Protein AF-A0A0C2H3U8-F1 (afdb_monomer_lite)

Secondary structure (DSSP, 8-state):
------SSSS-S--S-------HHHHHHHHHHHHHHHHHHHHHHHHHHHHHHH-GGG-SHHHHHHHHHHHHHHHHHHHHHHHHHHHHH-

pLDDT: mean 74.05, std 15.86, range [40.09, 91.19]

Structure (mmCIF, N/CA/C/O backbone):
data_AF-A0A0C2H3U8-F1
#
_entry.id   AF-A0A0C2H3U8-F1
#
loop_
_atom_site.group_PDB
_atom_site.id
_atom_site.type_symbol
_atom_site.label_atom_id
_atom_site.label_alt_id
_atom_site.label_comp_id
_atom_site.label_asym_id
_atom_site.label_entity_id
_atom_site.label_seq_id
_atom_site.pdbx_PDB_ins_code
_atom_site.Cartn_x
_atom_site.Cartn_y
_atom_site.Cartn_z
_atom_site.occupancy
_atom_site.B_iso_or_equiv
_atom_site.auth_seq_id
_atom_site.auth_comp_id
_atom_site.auth_asym_id
_atom_site.auth_atom_id
_atom_site.pdbx_PDB_model_num
ATOM 1 N N . MET A 1 1 ? 35.840 17.744 -65.982 1.00 40.09 1 MET A N 1
ATOM 2 C CA . MET A 1 1 ? 36.060 18.608 -64.806 1.00 40.09 1 MET A CA 1
ATOM 3 C C . MET A 1 1 ? 35.009 18.216 -63.780 1.00 40.09 1 MET A C 1
ATOM 5 O O . MET A 1 1 ? 33.840 18.506 -63.984 1.00 40.09 1 MET A O 1
ATOM 9 N N . LEU A 1 2 ? 35.408 17.398 -62.804 1.00 44.59 2 LEU A N 1
ATOM 10 C CA . LEU A 1 2 ? 34.552 16.864 -61.741 1.00 44.59 2 LEU A CA 1
ATOM 11 C C . LEU A 1 2 ? 34.123 18.012 -60.818 1.00 44.59 2 LEU A C 1
ATOM 13 O O . LEU A 1 2 ? 34.984 18.623 -60.191 1.00 44.59 2 LEU A O 1
ATOM 17 N N . LEU A 1 3 ? 32.824 18.310 -60.740 1.00 48.19 3 LEU A N 1
ATOM 18 C CA . LEU A 1 3 ? 32.272 19.194 -59.713 1.00 48.19 3 LEU A CA 1
ATOM 19 C C . LEU A 1 3 ? 31.635 18.321 -58.627 1.00 48.19 3 LEU A C 1
ATOM 21 O O . LEU A 1 3 ? 30.650 17.623 -58.845 1.00 48.19 3 LEU A O 1
ATOM 25 N N . ASN A 1 4 ? 32.315 18.328 -57.488 1.00 45.50 4 ASN A N 1
ATOM 26 C CA . ASN A 1 4 ? 32.090 17.571 -56.270 1.00 45.50 4 ASN A CA 1
ATOM 27 C C . ASN A 1 4 ? 30.791 18.010 -55.565 1.00 45.50 4 ASN A C 1
ATOM 29 O O . ASN A 1 4 ? 30.799 18.968 -54.795 1.00 45.50 4 ASN A O 1
ATOM 33 N N . VAL A 1 5 ? 29.680 17.319 -55.835 1.00 51.28 5 VAL A N 1
ATOM 34 C CA . VAL A 1 5 ? 28.397 17.463 -55.120 1.00 51.28 5 VAL A CA 1
ATOM 35 C C . VAL A 1 5 ? 28.357 16.435 -53.984 1.00 51.28 5 VAL A C 1
ATOM 37 O O . VAL A 1 5 ? 27.724 15.395 -54.104 1.00 51.28 5 VAL A O 1
ATOM 40 N N . THR A 1 6 ? 29.096 16.684 -52.901 1.00 49.16 6 THR A N 1
ATOM 41 C CA . THR A 1 6 ? 29.064 15.843 -51.683 1.00 49.16 6 THR A CA 1
ATOM 42 C C . THR A 1 6 ? 29.284 16.656 -50.405 1.00 49.16 6 THR A C 1
ATOM 44 O O . THR A 1 6 ? 30.059 16.230 -49.555 1.00 49.16 6 THR A O 1
ATOM 47 N N . ASN A 1 7 ? 28.711 17.858 -50.256 1.00 50.66 7 ASN A N 1
ATOM 48 C CA . ASN A 1 7 ? 28.972 18.594 -49.010 1.00 50.66 7 ASN A CA 1
ATOM 49 C C . ASN A 1 7 ? 27.906 19.580 -48.533 1.00 50.66 7 ASN A C 1
ATOM 51 O O . ASN A 1 7 ? 28.273 20.644 -48.047 1.00 50.66 7 ASN A O 1
ATOM 55 N N . ILE A 1 8 ? 26.612 19.277 -48.678 1.00 47.28 8 ILE A N 1
ATOM 56 C CA . ILE A 1 8 ? 25.569 20.019 -47.949 1.00 47.28 8 ILE A CA 1
ATOM 57 C C . ILE A 1 8 ? 24.374 19.085 -47.682 1.00 47.28 8 ILE A C 1
ATOM 59 O O . ILE 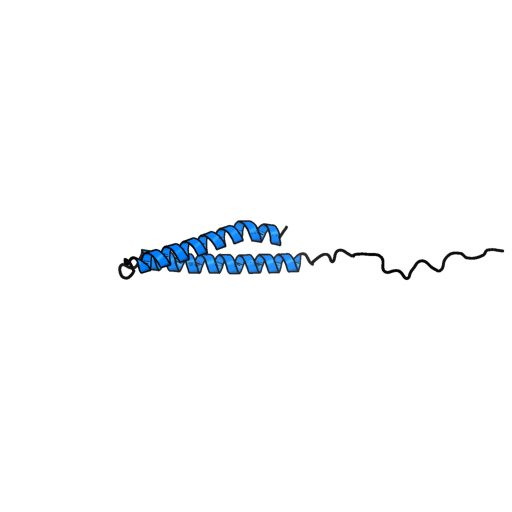A 1 8 ? 23.295 19.281 -48.234 1.00 47.28 8 ILE A O 1
ATOM 63 N N . THR A 1 9 ? 24.568 18.029 -46.886 1.00 50.31 9 THR A N 1
ATOM 64 C CA . THR A 1 9 ? 23.434 17.215 -46.399 1.00 50.31 9 THR A CA 1
ATOM 65 C C . THR A 1 9 ? 23.554 16.753 -44.946 1.00 50.31 9 THR A C 1
ATOM 67 O O . THR A 1 9 ? 22.810 15.865 -44.559 1.00 50.31 9 THR A O 1
ATOM 70 N N . ASP A 1 10 ? 24.417 17.358 -44.122 1.00 47.31 10 ASP A N 1
ATOM 71 C CA . ASP A 1 10 ? 24.742 16.781 -42.805 1.00 47.31 10 ASP A CA 1
ATOM 72 C C . ASP A 1 10 ? 24.521 17.706 -41.595 1.00 47.31 10 ASP A C 1
ATOM 74 O O . ASP A 1 10 ? 25.117 17.468 -40.556 1.00 47.31 10 ASP A O 1
ATOM 78 N N . ASP A 1 11 ? 23.648 18.721 -41.667 1.00 50.00 11 ASP A N 1
ATOM 79 C CA . ASP A 1 11 ? 23.357 19.578 -40.494 1.00 50.00 11 ASP A CA 1
ATOM 80 C C . ASP A 1 11 ? 21.858 19.841 -40.247 1.00 50.00 11 ASP A C 1
ATOM 82 O O . ASP A 1 11 ? 21.477 20.848 -39.647 1.00 50.00 11 ASP A O 1
ATOM 86 N N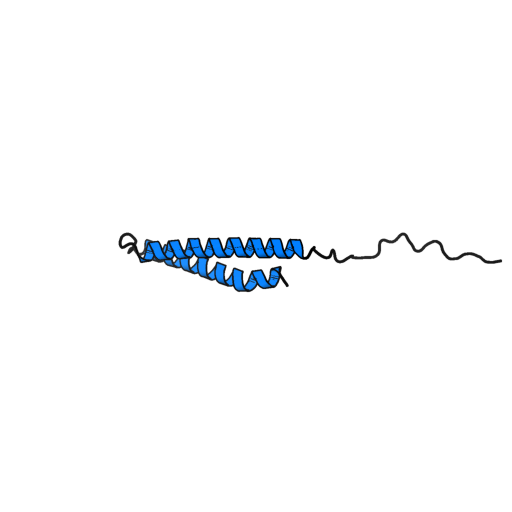 . ILE A 1 12 ? 20.975 18.934 -40.676 1.00 48.62 12 ILE A N 1
ATOM 87 C CA . ILE A 1 12 ? 19.619 18.873 -40.112 1.00 48.62 12 ILE A CA 1
ATOM 88 C C . ILE A 1 12 ? 19.630 17.737 -39.087 1.00 48.62 12 ILE A C 1
ATOM 90 O O . ILE A 1 12 ? 19.791 16.586 -39.494 1.00 48.62 12 ILE A O 1
ATOM 94 N N . PRO A 1 13 ? 19.462 18.010 -37.778 1.00 41.12 13 PRO A N 1
ATOM 95 C CA . PRO A 1 13 ? 19.194 16.962 -36.810 1.00 41.12 13 PRO A CA 1
ATOM 96 C C . PRO A 1 13 ? 17.800 16.416 -37.124 1.00 41.12 13 PRO A C 1
ATOM 98 O O . PRO A 1 13 ? 16.781 16.977 -36.723 1.00 41.12 13 PRO A O 1
ATOM 101 N N . VAL A 1 14 ? 17.771 15.366 -37.938 1.00 45.16 14 VAL A N 1
ATOM 102 C CA . VAL A 1 14 ? 16.595 14.544 -38.191 1.00 45.16 14 VAL A CA 1
ATOM 103 C C . VAL A 1 14 ? 16.295 13.792 -36.897 1.00 45.16 14 VAL A C 1
ATOM 105 O O . VAL A 1 14 ? 17.070 12.941 -36.474 1.00 45.16 14 VAL A O 1
ATOM 108 N N . GLU A 1 15 ? 15.196 14.217 -36.275 1.00 45.66 15 GLU A N 1
ATOM 109 C CA . GLU A 1 15 ? 14.084 13.353 -35.869 1.00 45.66 15 GLU A CA 1
ATOM 110 C C . GLU A 1 15 ? 14.417 12.253 -34.843 1.00 45.66 15 GLU A C 1
ATOM 112 O O . GLU A 1 15 ? 15.002 11.218 -35.147 1.00 45.66 15 GLU A O 1
ATOM 117 N N . ASP A 1 16 ? 13.974 12.512 -33.609 1.00 46.34 16 ASP A N 1
ATOM 118 C CA . ASP A 1 16 ? 13.349 11.522 -32.732 1.00 46.34 16 ASP A CA 1
ATOM 119 C C . ASP A 1 16 ? 14.123 10.214 -32.541 1.00 46.34 16 ASP A C 1
ATOM 121 O O . ASP A 1 16 ? 13.694 9.128 -32.931 1.00 46.34 16 ASP A O 1
ATOM 125 N N . ALA A 1 17 ? 15.246 10.299 -31.829 1.00 46.00 17 ALA A N 1
ATOM 126 C CA . ALA A 1 17 ? 15.709 9.137 -31.088 1.00 46.00 17 ALA A CA 1
ATOM 127 C C . ALA A 1 17 ? 14.606 8.763 -30.078 1.00 46.00 17 ALA A C 1
ATOM 129 O O . ALA A 1 17 ? 14.295 9.596 -29.218 1.00 46.00 17 ALA A O 1
ATOM 130 N N . PRO A 1 18 ? 14.018 7.550 -30.114 1.00 45.81 18 PRO A N 1
ATOM 131 C CA . PRO A 1 18 ? 13.349 7.049 -28.930 1.00 45.81 18 PRO A CA 1
ATOM 132 C C . PRO A 1 18 ? 14.445 6.990 -27.869 1.00 45.81 18 PRO A C 1
ATOM 134 O O . PRO A 1 18 ? 15.413 6.242 -27.997 1.00 45.81 18 PRO A O 1
ATOM 137 N N . ALA A 1 19 ? 14.371 7.870 -26.873 1.00 53.50 19 ALA A N 1
ATOM 138 C CA . ALA A 1 19 ? 15.173 7.705 -25.682 1.00 53.50 19 ALA A CA 1
ATOM 139 C C . ALA A 1 19 ? 14.732 6.361 -25.108 1.00 53.50 19 ALA A C 1
ATOM 141 O O . ALA A 1 19 ? 13.653 6.269 -24.534 1.00 53.50 19 ALA A O 1
ATOM 142 N N . GLU A 1 20 ? 15.505 5.309 -25.380 1.00 57.56 20 GLU A N 1
ATOM 143 C CA . GLU A 1 20 ? 15.358 3.999 -24.765 1.00 57.56 20 GLU A CA 1
ATOM 144 C C . GLU A 1 20 ? 15.432 4.263 -23.260 1.00 57.56 20 GLU A C 1
ATOM 146 O O . GLU A 1 20 ? 16.521 4.437 -22.701 1.00 57.56 20 GLU A O 1
ATOM 151 N N . GLU A 1 21 ? 14.279 4.440 -22.613 1.00 60.59 21 GLU A N 1
ATOM 152 C CA . GLU A 1 21 ? 14.227 4.651 -21.177 1.00 60.59 21 GLU A CA 1
ATOM 153 C C . GLU A 1 21 ? 14.943 3.446 -20.579 1.00 60.59 21 GLU A C 1
ATOM 155 O O . GLU A 1 21 ? 14.597 2.305 -20.916 1.00 60.59 21 GLU A O 1
ATOM 160 N N . PRO A 1 22 ? 16.031 3.648 -19.813 1.00 72.19 22 PRO A N 1
ATOM 161 C CA . PRO A 1 22 ? 16.868 2.528 -19.443 1.00 72.19 22 PRO A CA 1
ATOM 162 C C . PRO A 1 22 ? 15.976 1.569 -18.670 1.00 72.19 22 PRO A C 1
ATOM 164 O O . PRO A 1 22 ? 15.380 1.964 -17.677 1.00 72.19 22 PRO A O 1
ATOM 167 N N . ILE A 1 23 ? 15.878 0.316 -19.115 1.00 74.88 23 ILE A N 1
ATOM 168 C CA . ILE A 1 23 ? 15.010 -0.723 -18.526 1.00 74.88 23 ILE A CA 1
ATOM 169 C C . ILE A 1 23 ? 15.151 -0.764 -16.990 1.00 74.88 23 ILE A C 1
ATOM 171 O O . ILE A 1 23 ? 14.203 -1.034 -16.259 1.00 74.88 23 ILE A O 1
ATOM 175 N N . THR A 1 24 ? 16.339 -0.418 -16.487 1.00 78.56 24 THR A N 1
ATOM 176 C CA . THR A 1 24 ? 16.648 -0.212 -15.070 1.00 78.56 24 THR A CA 1
ATOM 177 C C . THR A 1 24 ? 15.768 0.837 -14.370 1.00 78.56 24 THR A C 1
ATOM 179 O O . THR A 1 24 ? 15.356 0.597 -13.241 1.00 78.56 24 THR A O 1
ATOM 182 N N . MET A 1 25 ? 15.476 1.985 -14.990 1.00 81.94 25 MET A N 1
ATOM 183 C CA . MET A 1 25 ? 14.571 3.014 -14.454 1.00 81.94 25 MET A CA 1
ATOM 184 C C . MET A 1 25 ? 13.141 2.491 -14.327 1.00 81.94 25 MET A C 1
ATOM 186 O O . MET A 1 25 ? 12.576 2.595 -13.241 1.00 81.94 25 MET A O 1
ATOM 190 N N . ASN A 1 26 ? 12.612 1.834 -15.361 1.00 80.38 26 ASN A N 1
ATOM 191 C CA . ASN A 1 26 ? 11.260 1.256 -15.344 1.00 80.38 26 ASN A CA 1
ATOM 192 C C . ASN A 1 26 ? 11.137 0.147 -14.291 1.00 80.38 26 ASN A C 1
ATOM 194 O O . ASN A 1 26 ? 10.145 0.057 -13.567 1.00 80.38 26 ASN A O 1
ATOM 198 N N . LEU A 1 27 ? 12.195 -0.653 -14.121 1.00 82.75 27 LEU A N 1
ATOM 199 C CA . LEU A 1 27 ? 12.274 -1.663 -13.068 1.00 82.75 27 LEU A CA 1
ATOM 200 C C . LEU A 1 27 ? 12.278 -1.040 -11.662 1.00 82.75 27 LEU A C 1
ATOM 202 O O . LEU A 1 27 ? 11.622 -1.555 -10.754 1.00 82.75 27 LEU A O 1
ATOM 206 N N . VAL A 1 28 ? 13.018 0.057 -11.466 1.00 86.88 28 VAL A N 1
ATOM 207 C CA . VAL A 1 28 ? 13.064 0.782 -10.186 1.00 86.88 28 VAL A CA 1
ATOM 208 C C . VAL A 1 28 ? 11.718 1.438 -9.892 1.00 86.88 28 VAL A C 1
ATOM 210 O O . VAL A 1 28 ? 11.229 1.318 -8.770 1.00 86.88 28 VAL A O 1
ATOM 213 N N . GLU A 1 29 ? 11.092 2.075 -10.879 1.00 84.88 29 GLU A N 1
ATOM 214 C CA . GLU A 1 29 ? 9.772 2.690 -10.738 1.00 84.88 29 GLU A CA 1
ATOM 215 C C . GLU A 1 29 ? 8.701 1.643 -10.410 1.00 84.88 29 GLU A C 1
ATOM 217 O O . GLU A 1 29 ? 8.019 1.755 -9.388 1.00 84.88 29 GLU A O 1
ATOM 222 N N . GLY A 1 30 ? 8.617 0.568 -11.198 1.00 84.88 30 GLY A N 1
ATOM 223 C CA . GLY A 1 30 ? 7.693 -0.539 -10.948 1.00 84.88 30 GLY A CA 1
ATOM 224 C C . GLY A 1 30 ? 7.938 -1.203 -9.590 1.00 84.88 30 GLY A C 1
ATOM 225 O O . GLY A 1 30 ? 6.990 -1.524 -8.869 1.00 84.88 30 GLY A O 1
ATOM 226 N N . GLY A 1 31 ? 9.204 -1.339 -9.187 1.00 85.69 31 GLY A N 1
ATOM 227 C CA . GLY A 1 31 ? 9.592 -1.831 -7.866 1.00 85.69 31 GLY A CA 1
ATOM 228 C C . GLY A 1 31 ? 9.133 -0.917 -6.725 1.00 85.69 31 GLY A C 1
ATOM 229 O O . GLY A 1 31 ? 8.591 -1.404 -5.731 1.00 85.69 31 GLY A O 1
ATOM 230 N N . LEU A 1 32 ? 9.289 0.401 -6.867 1.00 88.12 32 LEU A N 1
ATOM 231 C CA . LEU A 1 32 ? 8.811 1.382 -5.887 1.00 88.12 32 LEU A CA 1
ATOM 232 C C . LEU A 1 32 ? 7.285 1.349 -5.766 1.00 88.12 32 LEU A C 1
ATOM 234 O O . LEU A 1 32 ? 6.766 1.314 -4.647 1.00 88.12 32 LEU A O 1
ATOM 238 N N . ILE A 1 33 ? 6.571 1.292 -6.894 1.00 87.31 33 ILE A N 1
ATOM 239 C CA . ILE A 1 33 ? 5.107 1.172 -6.924 1.00 87.31 33 ILE A CA 1
ATOM 240 C C . ILE A 1 33 ? 4.670 -0.107 -6.205 1.00 87.31 33 ILE A C 1
ATOM 242 O O . ILE A 1 33 ? 3.778 -0.056 -5.355 1.00 87.31 33 ILE A O 1
ATOM 246 N N . LEU A 1 34 ? 5.328 -1.238 -6.476 1.00 85.19 34 LEU A N 1
ATOM 247 C CA . LEU A 1 34 ? 5.036 -2.516 -5.826 1.00 85.19 34 LEU A CA 1
ATOM 248 C C . LEU A 1 34 ? 5.230 -2.415 -4.309 1.00 85.19 34 LEU A C 1
ATOM 250 O O . LEU A 1 34 ? 4.324 -2.768 -3.551 1.00 85.19 34 LEU A O 1
ATOM 254 N N . VAL A 1 35 ? 6.372 -1.892 -3.849 1.00 89.38 35 VAL A N 1
ATOM 255 C CA . VAL A 1 35 ? 6.661 -1.743 -2.413 1.00 89.38 35 VAL A CA 1
ATOM 256 C C . VAL A 1 35 ? 5.618 -0.857 -1.734 1.00 89.38 35 VAL A C 1
ATOM 258 O O . VAL A 1 35 ? 5.065 -1.248 -0.703 1.00 89.38 35 VAL A O 1
ATOM 261 N N . VAL A 1 36 ? 5.298 0.301 -2.316 1.00 89.38 36 VAL A N 1
ATOM 262 C CA . VAL A 1 36 ? 4.289 1.218 -1.766 1.00 89.38 36 VAL A CA 1
ATOM 263 C C . VAL A 1 36 ? 2.916 0.550 -1.711 1.00 89.38 36 VAL A C 1
ATOM 265 O O . VAL A 1 36 ? 2.241 0.635 -0.682 1.00 89.38 36 VAL A O 1
ATOM 268 N N . CYS A 1 37 ? 2.512 -0.165 -2.764 1.00 87.38 37 CYS A N 1
ATOM 269 C CA . CYS A 1 37 ? 1.220 -0.844 -2.792 1.00 87.38 37 CYS A CA 1
ATOM 270 C C . CYS A 1 37 ? 1.135 -1.987 -1.775 1.00 87.38 37 CYS A C 1
ATOM 272 O O . CYS A 1 37 ? 0.114 -2.123 -1.101 1.00 87.38 37 CYS A O 1
ATOM 274 N N . VAL A 1 38 ? 2.199 -2.776 -1.603 1.00 87.56 38 VAL A N 1
ATOM 275 C CA . VAL A 1 38 ? 2.246 -3.873 -0.622 1.00 87.56 38 VAL A CA 1
ATOM 276 C C . VAL A 1 38 ? 2.216 -3.341 0.809 1.00 87.56 38 VAL A C 1
ATOM 278 O O . VAL A 1 38 ? 1.431 -3.826 1.627 1.00 87.56 38 VAL A O 1
ATOM 281 N N . VAL A 1 39 ? 3.018 -2.320 1.117 1.00 91.19 39 VAL A N 1
ATOM 282 C CA . VAL A 1 39 ? 3.021 -1.687 2.446 1.00 91.19 39 VAL A CA 1
ATOM 283 C C . VAL A 1 39 ? 1.666 -1.041 2.729 1.00 91.19 39 VAL A C 1
ATOM 285 O O . VAL A 1 39 ? 1.101 -1.231 3.808 1.00 91.19 39 VAL A O 1
ATOM 288 N N . GLY A 1 40 ? 1.104 -0.333 1.748 1.00 87.00 40 GLY A N 1
ATOM 289 C CA . GLY A 1 40 ? -0.229 0.245 1.843 1.00 87.00 40 GLY A CA 1
ATOM 290 C C . GLY A 1 40 ? -1.308 -0.819 2.063 1.00 87.00 40 GLY A C 1
ATOM 291 O O . GLY A 1 40 ? -2.149 -0.650 2.947 1.00 87.00 40 GLY A O 1
ATOM 292 N N . MET A 1 41 ? -1.271 -1.939 1.335 1.00 86.19 41 MET A N 1
ATOM 293 C CA . MET A 1 41 ? -2.192 -3.063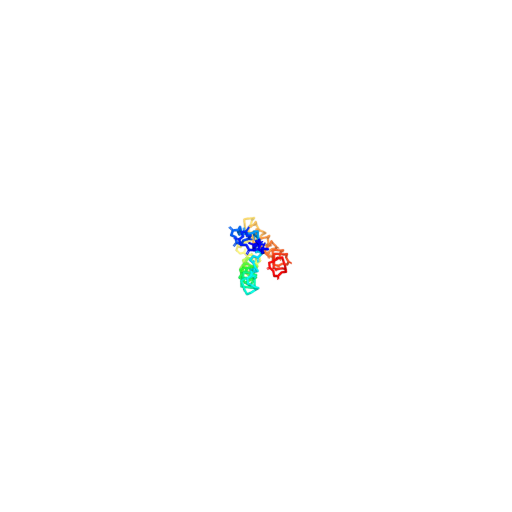 1.535 1.00 86.19 41 MET A CA 1
ATOM 294 C C . MET A 1 41 ? -2.093 -3.619 2.953 1.00 86.19 41 MET A C 1
ATOM 296 O O . MET A 1 41 ? -3.119 -3.768 3.614 1.00 86.19 41 MET A O 1
ATOM 300 N N . LEU A 1 42 ? -0.878 -3.882 3.443 1.00 88.62 42 LEU A N 1
ATOM 301 C CA . LEU A 1 42 ? -0.656 -4.415 4.788 1.00 88.62 42 LEU A CA 1
ATOM 302 C C . LEU A 1 42 ? -1.171 -3.461 5.868 1.00 88.62 42 LEU A C 1
ATOM 304 O O . LEU A 1 42 ? -1.898 -3.900 6.757 1.00 88.62 42 LEU A O 1
ATOM 308 N N . CYS A 1 43 ? -0.861 -2.165 5.775 1.00 89.56 43 CYS A N 1
ATOM 309 C CA . CYS A 1 43 ? -1.353 -1.160 6.722 1.00 89.56 43 CYS A CA 1
ATOM 310 C C . CYS A 1 43 ? -2.883 -1.105 6.747 1.00 89.56 43 CYS A C 1
ATOM 312 O O . CYS A 1 43 ? -3.489 -1.212 7.813 1.00 89.56 43 CYS A O 1
ATOM 314 N N . ASN A 1 44 ? -3.518 -1.000 5.579 1.00 87.75 44 ASN A N 1
ATOM 315 C CA . ASN A 1 44 ? -4.974 -0.918 5.482 1.00 87.75 44 ASN A CA 1
ATOM 316 C C . ASN A 1 44 ? -5.665 -2.220 5.933 1.00 87.75 44 ASN A C 1
ATOM 318 O O . ASN A 1 44 ? -6.696 -2.177 6.609 1.00 87.75 44 ASN A O 1
ATOM 322 N N . PHE A 1 45 ? -5.078 -3.381 5.634 1.00 85.56 45 PHE A N 1
ATOM 323 C CA . PHE A 1 45 ? -5.591 -4.676 6.078 1.00 85.56 45 PHE A CA 1
ATOM 324 C C . PHE A 1 45 ? -5.445 -4.870 7.593 1.00 85.56 45 PHE A C 1
ATOM 326 O O . PHE A 1 45 ? -6.372 -5.348 8.248 1.00 85.56 45 PHE A O 1
ATOM 333 N N . LEU A 1 46 ? -4.319 -4.450 8.178 1.00 86.25 46 LEU A N 1
ATOM 334 C CA . LEU A 1 46 ? -4.115 -4.461 9.628 1.00 86.25 46 LEU A CA 1
ATOM 335 C C . LEU A 1 46 ? -5.095 -3.516 10.333 1.00 86.25 46 LEU A C 1
ATOM 337 O O . LEU A 1 46 ? -5.685 -3.911 11.338 1.00 86.25 46 LEU A O 1
ATOM 341 N N . SER A 1 47 ? -5.333 -2.316 9.794 1.00 85.81 47 SER A N 1
ATOM 342 C CA . SER A 1 47 ? -6.350 -1.391 10.315 1.00 85.81 47 SER A CA 1
ATOM 343 C C . SER A 1 47 ? -7.745 -2.019 10.315 1.00 85.81 47 SER A C 1
ATOM 345 O O . SER A 1 47 ? -8.442 -1.959 11.331 1.00 85.81 47 SER A O 1
ATOM 347 N N . PHE A 1 48 ? -8.125 -2.692 9.225 1.00 85.94 48 PHE A N 1
ATOM 348 C CA . PHE A 1 48 ? -9.371 -3.455 9.156 1.00 85.94 48 PHE A CA 1
ATOM 349 C C . PHE A 1 48 ? -9.417 -4.573 10.211 1.00 85.94 48 PHE A C 1
ATOM 351 O O . PHE A 1 48 ? -10.392 -4.688 10.955 1.00 85.94 48 PHE A O 1
ATOM 358 N N . LEU A 1 49 ? -8.349 -5.367 10.334 1.00 84.56 49 LEU A N 1
ATOM 359 C CA . LEU A 1 49 ? -8.276 -6.492 11.269 1.00 84.56 49 LEU A CA 1
ATOM 360 C C . LEU A 1 49 ? -8.392 -6.031 12.728 1.00 84.56 49 LEU A C 1
ATOM 362 O O . LEU A 1 49 ? -9.138 -6.634 13.503 1.00 84.56 49 LEU A O 1
ATOM 366 N N . VAL A 1 50 ? -7.697 -4.955 13.102 1.00 85.00 50 VAL A N 1
ATOM 367 C CA . VAL A 1 50 ? -7.762 -4.364 14.448 1.00 85.00 50 VAL A CA 1
ATOM 368 C C . VAL A 1 50 ? -9.175 -3.867 14.752 1.00 85.00 50 VAL A C 1
ATOM 370 O O . VAL A 1 50 ? -9.706 -4.163 15.826 1.00 85.00 50 VAL A O 1
ATOM 373 N N . MET A 1 51 ? -9.818 -3.181 13.803 1.00 82.56 51 MET A N 1
ATOM 374 C CA . MET A 1 51 ? -11.195 -2.700 13.957 1.00 82.56 51 MET A CA 1
ATOM 375 C C . MET A 1 51 ? -12.210 -3.841 14.089 1.00 82.56 51 MET A C 1
ATOM 377 O O . MET A 1 51 ? -13.124 -3.747 14.906 1.00 82.56 51 MET A O 1
ATOM 381 N N . VAL A 1 52 ? -12.031 -4.943 13.353 1.00 77.06 52 VAL A N 1
ATOM 382 C CA . VAL A 1 52 ? -12.900 -6.130 13.442 1.00 77.06 52 VAL A CA 1
ATOM 383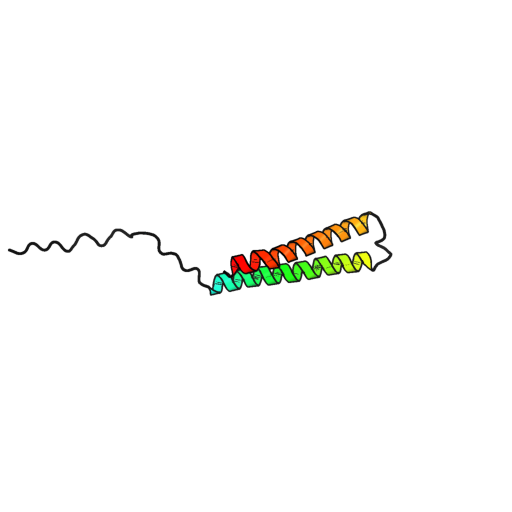 C C . VAL A 1 52 ? -12.668 -6.918 14.738 1.00 77.06 52 VAL A C 1
ATOM 385 O O . VAL A 1 52 ? -13.615 -7.467 15.306 1.00 77.06 52 VAL A O 1
ATOM 388 N N . ARG A 1 53 ? -11.425 -6.993 15.232 1.00 80.06 53 ARG A N 1
ATOM 389 C CA . ARG A 1 53 ? -11.080 -7.781 16.428 1.00 80.06 53 ARG A CA 1
ATOM 390 C C . ARG A 1 53 ? -11.427 -7.083 17.742 1.00 80.06 53 ARG A C 1
ATOM 392 O O . ARG A 1 53 ? -11.775 -7.772 18.703 1.00 80.06 53 ARG A O 1
ATOM 399 N N . HIS A 1 54 ? -11.347 -5.755 17.821 1.00 75.56 54 HIS A N 1
ATOM 400 C CA . HIS A 1 54 ? -11.600 -5.047 19.078 1.00 75.56 54 HIS A CA 1
ATOM 401 C C . HIS A 1 54 ? -13.090 -4.748 19.293 1.00 75.56 54 HIS A C 1
ATOM 403 O O . HIS A 1 54 ? -13.709 -3.982 18.558 1.00 75.56 54 HIS A O 1
ATOM 409 N N . LYS A 1 55 ? -13.663 -5.270 20.388 1.00 69.62 55 LYS A N 1
ATOM 410 C CA . LYS A 1 55 ? -15.067 -5.017 20.780 1.00 69.62 55 LYS A CA 1
ATOM 411 C C . LYS A 1 55 ? -15.377 -3.527 21.005 1.00 69.62 55 LYS A C 1
ATOM 413 O O . LYS A 1 55 ? -16.524 -3.130 20.838 1.00 69.62 55 LYS A O 1
ATOM 418 N N . THR A 1 56 ? -14.362 -2.716 21.317 1.00 66.81 56 THR A N 1
ATOM 419 C CA . THR A 1 56 ? -14.428 -1.247 21.444 1.00 66.81 56 THR A CA 1
ATOM 420 C C . THR A 1 56 ? -14.896 -0.548 20.165 1.00 66.81 56 THR A C 1
ATOM 422 O O . THR A 1 56 ? -15.552 0.485 20.250 1.00 66.81 56 THR A O 1
ATOM 425 N N . PHE A 1 57 ? -14.610 -1.108 18.985 1.00 62.81 57 PHE A N 1
ATOM 426 C CA . PHE A 1 57 ? -14.949 -0.496 17.696 1.00 62.81 57 PHE A CA 1
ATOM 427 C C . PHE A 1 57 ? -16.252 -1.029 17.084 1.00 62.81 57 PHE A C 1
ATOM 429 O O . PHE A 1 57 ? -16.571 -0.690 15.947 1.00 62.81 57 PHE A O 1
ATOM 436 N N . ARG A 1 58 ? -17.055 -1.798 17.839 1.00 67.69 58 ARG A N 1
ATOM 437 C CA . ARG A 1 58 ? -18.412 -2.233 17.446 1.00 67.69 58 ARG A CA 1
ATOM 438 C C . ARG A 1 58 ? -19.426 -1.080 17.514 1.00 67.69 58 ARG A C 1
ATOM 440 O O . ARG A 1 58 ? -20.463 -1.186 18.161 1.00 67.69 58 ARG A O 1
ATOM 447 N N . ASN A 1 59 ? -19.112 0.026 16.858 1.00 76.06 59 ASN A N 1
ATOM 448 C CA . ASN A 1 59 ? -19.999 1.160 16.649 1.00 76.06 59 ASN A CA 1
ATOM 449 C C . ASN A 1 59 ? -20.116 1.418 15.141 1.00 76.06 59 ASN A C 1
ATOM 451 O O . ASN A 1 59 ? -19.205 1.066 14.388 1.00 76.06 59 ASN A O 1
ATOM 455 N N . SER A 1 60 ? -21.193 2.062 14.693 1.00 82.25 60 SER A N 1
ATOM 456 C CA . SER A 1 60 ? -21.431 2.353 13.269 1.00 82.25 60 SER A CA 1
ATOM 457 C C . SER A 1 60 ? -20.246 3.072 12.613 1.00 82.25 60 SER A C 1
ATOM 459 O O . SER A 1 60 ? -19.893 2.779 11.475 1.00 82.25 60 SER A O 1
ATOM 461 N N . PHE A 1 61 ? -19.566 3.945 13.363 1.00 81.44 61 PHE A N 1
ATOM 462 C CA . PHE A 1 61 ? -18.356 4.630 12.908 1.00 81.44 61 PHE A CA 1
ATOM 463 C C . PHE A 1 61 ? -17.146 3.694 12.731 1.00 81.44 61 PHE A C 1
ATOM 465 O O . PHE A 1 61 ? -16.402 3.822 11.765 1.00 81.44 61 PHE A O 1
ATOM 472 N N . GLY A 1 62 ? -16.956 2.726 13.633 1.00 81.62 62 GLY A N 1
ATOM 473 C CA . GLY A 1 62 ? -15.849 1.769 13.541 1.00 81.62 62 GLY A CA 1
ATOM 474 C C . GLY A 1 62 ? -15.985 0.849 12.329 1.00 81.62 62 GLY A C 1
ATOM 475 O O . GLY A 1 62 ? -15.005 0.607 11.630 1.00 81.62 62 GLY A O 1
ATOM 476 N N . TYR A 1 63 ? -17.212 0.418 12.020 1.00 81.38 63 TYR A N 1
ATOM 477 C CA . TYR A 1 63 ? -17.489 -0.345 10.803 1.00 81.38 63 TYR A CA 1
ATOM 478 C C . TYR A 1 63 ? -17.281 0.486 9.535 1.00 81.38 63 TYR A C 1
ATOM 480 O O . TYR A 1 63 ? -16.671 -0.014 8.594 1.00 81.38 63 TYR A O 1
ATOM 488 N N . LEU A 1 64 ? -17.724 1.749 9.509 1.00 87.44 64 LEU A N 1
ATOM 489 C CA . LEU A 1 64 ? -17.523 2.635 8.357 1.00 87.44 64 LEU A CA 1
ATOM 490 C C . LEU A 1 64 ? -16.031 2.781 8.019 1.00 87.44 64 LEU A C 1
ATOM 492 O O . LEU A 1 64 ? -15.625 2.582 6.875 1.00 87.44 64 LEU A O 1
ATOM 496 N N . THR A 1 65 ? -15.205 3.060 9.028 1.00 86.69 65 THR A N 1
ATOM 497 C CA . THR A 1 65 ? -13.758 3.213 8.837 1.00 86.69 65 THR A CA 1
ATOM 498 C C . THR A 1 65 ? -13.087 1.891 8.460 1.00 86.69 65 THR A C 1
ATOM 500 O O . THR A 1 65 ? -12.168 1.888 7.642 1.00 86.69 65 THR A O 1
ATOM 503 N N . ALA A 1 66 ? -13.580 0.756 8.967 1.00 84.62 66 ALA A N 1
ATOM 504 C CA . ALA A 1 66 ? -13.103 -0.562 8.558 1.00 84.62 66 ALA A CA 1
ATOM 505 C C . ALA A 1 66 ? -13.381 -0.827 7.066 1.00 84.62 66 ALA A C 1
ATOM 507 O O . ALA A 1 66 ? -12.474 -1.230 6.339 1.00 84.62 66 ALA A O 1
ATOM 508 N N . TYR A 1 67 ? -14.592 -0.542 6.576 1.00 86.38 67 TYR A N 1
ATOM 509 C CA . TYR A 1 67 ? -14.921 -0.677 5.150 1.00 86.38 67 TYR A CA 1
ATOM 510 C C . TYR A 1 67 ? -14.119 0.276 4.263 1.00 86.38 67 TYR A C 1
ATOM 512 O O . TYR A 1 67 ? -13.734 -0.093 3.152 1.00 86.38 67 TYR A O 1
ATOM 520 N N . HIS A 1 68 ? -13.826 1.478 4.757 1.00 89.50 68 HIS A N 1
ATOM 521 C CA . HIS A 1 68 ? -12.966 2.424 4.059 1.00 89.50 68 HIS A CA 1
ATOM 522 C C . HIS A 1 68 ? -11.532 1.887 3.922 1.00 89.50 68 HIS A C 1
ATOM 524 O O . HIS A 1 68 ? -10.987 1.859 2.819 1.00 89.50 68 HIS A O 1
ATOM 530 N N . ALA A 1 69 ? -10.948 1.374 5.011 1.00 87.50 69 ALA A N 1
ATOM 531 C CA . ALA A 1 69 ? -9.628 0.742 4.986 1.00 87.50 69 ALA A CA 1
ATOM 532 C C . ALA A 1 69 ? -9.606 -0.503 4.080 1.00 87.50 69 ALA A C 1
ATOM 534 O O . ALA A 1 69 ? -8.682 -0.682 3.292 1.00 87.50 69 ALA A O 1
ATOM 535 N N . PHE A 1 70 ? -10.654 -1.329 4.116 1.00 88.06 70 PHE A N 1
ATOM 536 C CA . PHE A 1 70 ? -10.779 -2.491 3.235 1.00 88.06 70 PHE A CA 1
ATOM 537 C C . PHE A 1 70 ? -10.841 -2.098 1.752 1.00 88.06 70 PHE A C 1
ATOM 539 O O . PHE A 1 70 ? -10.142 -2.685 0.928 1.00 88.06 70 PHE A O 1
ATOM 546 N N . SER A 1 71 ? -11.623 -1.070 1.415 1.00 89.75 71 SER A N 1
ATOM 547 C CA . SER A 1 71 ? -11.717 -0.559 0.042 1.00 89.75 71 SER A CA 1
ATOM 548 C C . SER A 1 71 ? -10.373 -0.012 -0.438 1.00 89.75 71 SER A C 1
ATOM 550 O O . SER A 1 71 ? -9.965 -0.286 -1.562 1.00 89.75 71 SER A O 1
ATOM 552 N N . ASN A 1 72 ? -9.641 0.688 0.432 1.00 89.56 72 ASN A N 1
ATOM 553 C CA . ASN A 1 72 ? -8.307 1.189 0.117 1.00 89.56 72 ASN A CA 1
ATOM 554 C C . ASN A 1 72 ? -7.303 0.043 -0.120 1.00 89.56 72 ASN A C 1
ATOM 556 O O . ASN A 1 72 ? -6.534 0.081 -1.077 1.00 89.56 72 ASN A O 1
ATOM 560 N N . ALA A 1 73 ? -7.355 -1.024 0.685 1.00 88.44 73 ALA A N 1
ATOM 561 C CA . ALA A 1 73 ? -6.554 -2.228 0.449 1.00 88.44 73 ALA A CA 1
ATOM 562 C C . ALA A 1 73 ? -6.907 -2.905 -0.890 1.00 88.44 73 ALA A C 1
ATOM 564 O O . ALA A 1 73 ? -6.008 -3.309 -1.624 1.00 88.44 73 ALA A O 1
ATOM 565 N N . ALA A 1 74 ? -8.196 -2.993 -1.235 1.00 88.88 74 ALA A N 1
ATOM 566 C CA . ALA A 1 74 ? -8.649 -3.570 -2.500 1.00 88.88 74 ALA A CA 1
ATOM 567 C C . ALA A 1 74 ? -8.197 -2.743 -3.717 1.00 88.88 74 ALA A C 1
ATOM 569 O O . ALA A 1 74 ? -7.760 -3.309 -4.715 1.00 88.88 74 ALA A O 1
ATOM 570 N N . ILE A 1 75 ? -8.244 -1.411 -3.627 1.00 88.94 75 ILE A N 1
ATOM 571 C CA . ILE A 1 75 ? -7.744 -0.518 -4.681 1.00 88.94 75 ILE A CA 1
ATOM 572 C C . ILE A 1 75 ? -6.237 -0.712 -4.869 1.00 88.94 75 ILE A C 1
ATOM 574 O O . ILE A 1 75 ? -5.786 -0.884 -5.998 1.00 88.94 75 ILE A O 1
ATOM 578 N N . LEU A 1 76 ? -5.460 -0.760 -3.783 1.00 86.00 76 LEU A N 1
ATOM 579 C CA . LEU A 1 76 ? -4.017 -1.016 -3.854 1.00 86.00 76 LEU A CA 1
ATOM 580 C C . LEU A 1 76 ? -3.692 -2.395 -4.442 1.00 86.00 76 LEU A C 1
ATOM 582 O O . LEU A 1 76 ? -2.711 -2.529 -5.170 1.00 86.00 76 LEU A O 1
ATOM 586 N N . LEU A 1 77 ? -4.529 -3.404 -4.192 1.00 84.69 77 LEU A N 1
ATOM 587 C CA . LEU A 1 77 ? -4.415 -4.717 -4.830 1.00 84.69 77 LEU A CA 1
ATOM 588 C C . LEU A 1 77 ? -4.603 -4.603 -6.346 1.00 84.69 77 LEU A C 1
ATOM 590 O O . LEU A 1 77 ? -3.772 -5.102 -7.102 1.00 84.69 77 LEU A O 1
ATOM 594 N N . ILE A 1 78 ? -5.650 -3.905 -6.793 1.00 86.06 78 ILE A N 1
ATOM 595 C CA . ILE A 1 78 ? -5.917 -3.679 -8.221 1.00 86.06 78 ILE A CA 1
ATOM 596 C C . ILE A 1 78 ? -4.762 -2.906 -8.866 1.00 86.06 78 ILE A C 1
ATOM 598 O O . ILE A 1 78 ? -4.281 -3.311 -9.920 1.00 86.06 78 ILE A O 1
ATOM 602 N N . PHE A 1 79 ? -4.258 -1.856 -8.214 1.00 82.31 79 PHE A N 1
ATOM 603 C CA . PHE A 1 79 ? -3.074 -1.127 -8.673 1.00 82.31 79 PHE A CA 1
ATOM 604 C C . PHE A 1 79 ? -1.835 -2.021 -8.740 1.00 82.31 79 PHE A C 1
ATOM 606 O O . PHE A 1 79 ? -1.081 -1.934 -9.698 1.00 82.31 79 PHE A O 1
ATOM 613 N N . THR A 1 80 ? -1.642 -2.933 -7.790 1.00 79.12 80 THR A N 1
ATOM 614 C CA . THR A 1 80 ? -0.512 -3.873 -7.835 1.00 79.12 80 THR A CA 1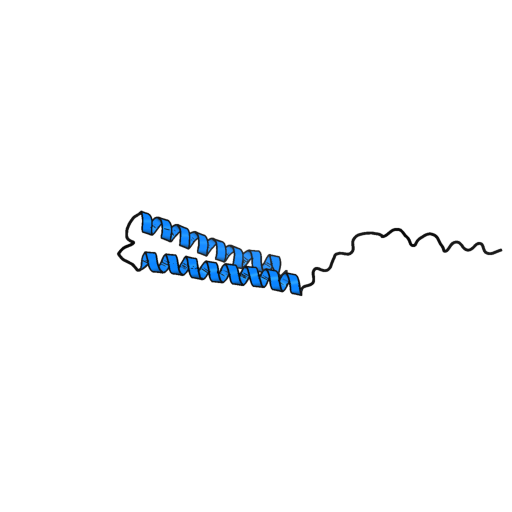
ATOM 615 C C . THR A 1 80 ? -0.629 -4.829 -9.022 1.00 79.12 80 THR A C 1
ATOM 617 O O . THR A 1 80 ? 0.355 -5.095 -9.699 1.00 79.12 80 THR A O 1
ATOM 620 N N . VAL A 1 81 ? -1.828 -5.350 -9.293 1.00 81.50 81 VAL A N 1
ATOM 621 C CA . VAL A 1 81 ? -2.055 -6.321 -10.377 1.00 81.50 81 VAL A CA 1
ATOM 622 C C . VAL A 1 81 ? -2.068 -5.652 -11.750 1.00 81.50 81 VAL A C 1
ATOM 624 O O . VAL A 1 81 ? -1.730 -6.299 -12.734 1.00 81.50 81 VAL A O 1
ATOM 627 N N . TRP A 1 82 ? -2.454 -4.379 -11.829 1.00 81.88 82 TRP A N 1
ATOM 628 C CA . TRP A 1 82 ? -2.600 -3.661 -13.091 1.00 81.88 82 TRP A CA 1
ATOM 629 C C . TRP A 1 82 ? -1.437 -2.706 -13.368 1.00 81.88 82 TRP A C 1
ATOM 631 O O . TRP A 1 82 ? -0.806 -2.823 -14.407 1.00 81.88 82 TRP A O 1
ATOM 641 N N . ALA A 1 83 ? -1.086 -1.801 -12.454 1.00 73.56 83 ALA A N 1
ATOM 642 C CA . ALA A 1 83 ? -0.039 -0.810 -12.710 1.00 73.56 83 ALA A CA 1
ATOM 643 C C . ALA A 1 83 ? 1.359 -1.438 -12.815 1.00 73.56 83 ALA A C 1
ATOM 645 O O . ALA A 1 83 ? 2.121 -1.056 -13.690 1.00 73.56 83 ALA A O 1
ATOM 646 N N . VAL A 1 84 ? 1.686 -2.443 -11.993 1.00 69.00 84 VAL A N 1
ATOM 647 C CA . VAL A 1 84 ? 3.012 -3.091 -12.036 1.00 69.00 84 VAL A C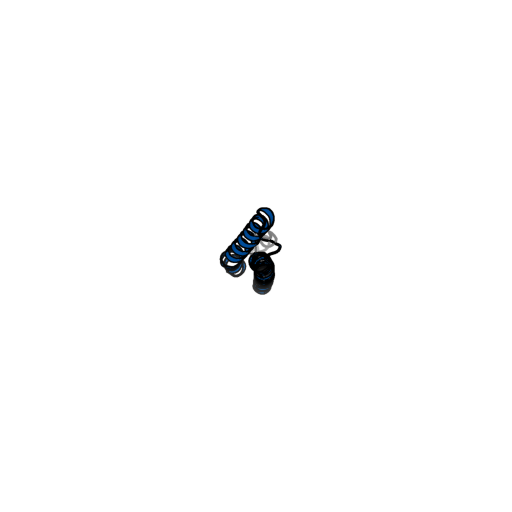A 1
ATOM 648 C C . VAL A 1 84 ? 3.323 -3.711 -13.408 1.00 69.00 84 VAL A C 1
ATOM 650 O O . VAL A 1 84 ? 4.400 -3.427 -13.927 1.00 69.00 84 VAL A O 1
ATOM 653 N N . PRO A 1 85 ? 2.441 -4.513 -14.042 1.00 73.19 85 PRO A N 1
ATOM 654 C CA . PRO A 1 85 ? 2.730 -5.023 -15.379 1.00 73.19 85 PRO A CA 1
ATOM 655 C C . PRO A 1 85 ? 2.778 -3.928 -16.447 1.00 73.19 85 PRO A C 1
ATOM 657 O O . PRO A 1 85 ? 3.587 -4.058 -17.351 1.00 73.19 85 PRO A O 1
ATOM 660 N N . TRP A 1 86 ? 1.994 -2.849 -16.336 1.00 74.50 86 TRP A N 1
ATOM 661 C CA . TRP A 1 86 ? 2.066 -1.724 -17.283 1.00 74.50 86 TRP A CA 1
ATOM 662 C C . TRP A 1 86 ? 3.325 -0.862 -17.131 1.00 74.50 86 TRP A C 1
ATOM 664 O O . TRP A 1 86 ? 3.723 -0.217 -18.089 1.00 74.50 86 TRP A O 1
ATOM 674 N N . THR A 1 87 ? 3.941 -0.824 -15.948 1.00 69.75 87 THR A N 1
ATOM 675 C CA . THR A 1 87 ? 5.202 -0.095 -15.727 1.00 69.75 87 THR A CA 1
ATOM 676 C C . THR A 1 87 ? 6.427 -0.923 -16.124 1.00 69.75 87 THR A C 1
ATOM 678 O O . THR A 1 87 ? 7.458 -0.368 -16.488 1.00 69.75 87 THR A O 1
ATOM 681 N N . ILE A 1 88 ? 6.348 -2.253 -16.019 1.00 63.56 88 ILE A N 1
ATOM 682 C CA . ILE A 1 88 ? 7.473 -3.159 -16.303 1.00 63.56 88 ILE A CA 1
ATOM 683 C C . ILE A 1 88 ? 7.536 -3.559 -17.791 1.00 63.56 88 ILE A C 1
ATOM 685 O O . ILE A 1 88 ? 8.616 -3.915 -18.265 1.00 63.56 88 ILE A O 1
ATOM 689 N N . MET A 1 89 ? 6.396 -3.566 -18.492 1.00 59.56 89 MET A N 1
ATOM 690 C CA . MET A 1 89 ? 6.242 -4.043 -19.874 1.00 59.56 89 MET A CA 1
ATOM 691 C C . MET A 1 89 ? 6.270 -2.895 -20.878 1.00 59.56 89 MET A C 1
ATOM 693 O O . MET A 1 89 ? 6.939 -3.079 -21.917 1.00 59.56 89 MET A O 1
#

Radius of gyration: 26.98 Å; chains: 1; bounding box: 58×28×86 Å

Organism: NCBI:txid51022

InterPro domains:
  IPR019430 7TM GPCR, serpentine receptor class x (Srx) [PF10328] (35-88)

Sequence (89 aa):
MLLNVTNITDDIPVEDAPAEEPITMNLVEGGLILVVCVVGMLCNFLSFLVMVRHKTFRNSFGYLTAYHAFSNAAILLIFTVWAVPWTIM

Foldseek 3Di:
DDDDPDPPDPPDPDDDDPPPPPLVVLVVVLVVLLVVLVVLLVVLVVLLVVLVPDPVNPDPVSVVSSVVSVVSSVVSVVCNVPVSVVSND